Protein AF-A0A7J3RCL9-F1 (afdb_monomer)

Nearest PDB structures (foldseek):
  4qhi-assembly2_C  TM=7.439E-01  e=2.379E-04  Methanocaldococcus jannaschii DSM 2661
  4jiu-assembly1_A  TM=8.626E-01  e=1.220E-03  Pyrococcus abyssi GE5
  4qhg-assembly1_A-2  TM=8.429E-01  e=1.220E-03  Methanocaldococcus jannaschii DSM 2661
  4jix-assembly1_B  TM=8.532E-01  e=4.819E-03  Methanocaldococcus jannaschii DSM 2661
  4jix-assembly1_A  TM=6.989E-01  e=4.228E-03  Methanocaldococcus jannaschii DSM 2661

Structure (mmCIF, N/CA/C/O backbone):
data_AF-A0A7J3RCL9-F1
#
_entry.id   AF-A0A7J3RCL9-F1
#
loop_
_atom_site.group_PDB
_atom_site.id
_atom_site.type_symbol
_atom_site.label_atom_id
_atom_site.label_alt_id
_atom_site.label_comp_id
_atom_site.label_asym_id
_atom_site.label_entity_id
_atom_site.label_seq_id
_atom_site.pdbx_PDB_ins_code
_atom_site.Cartn_x
_atom_site.Cartn_y
_atom_site.Cartn_z
_atom_site.occupancy
_atom_site.B_iso_or_equiv
_atom_site.auth_seq_id
_atom_site.auth_comp_id
_atom_site.auth_asym_id
_atom_site.auth_atom_id
_atom_site.pdbx_PDB_model_num
ATOM 1 N N . MET A 1 1 ? 19.620 -22.508 -19.917 1.00 34.53 1 MET A N 1
ATOM 2 C CA . MET A 1 1 ? 19.505 -21.155 -20.507 1.00 34.53 1 MET A CA 1
ATOM 3 C C . MET A 1 1 ? 18.054 -20.711 -20.373 1.00 34.53 1 MET A C 1
ATOM 5 O O . MET A 1 1 ? 17.226 -21.157 -21.151 1.00 34.53 1 MET A O 1
ATOM 9 N N . ASN A 1 2 ? 17.706 -19.940 -19.335 1.00 39.38 2 ASN A N 1
ATOM 10 C CA . ASN A 1 2 ? 16.322 -19.486 -19.164 1.00 39.38 2 ASN A CA 1
ATOM 11 C C . ASN A 1 2 ? 16.059 -18.308 -20.097 1.00 39.38 2 ASN A C 1
ATOM 13 O O . ASN A 1 2 ? 16.692 -17.262 -19.965 1.00 39.38 2 ASN A O 1
ATOM 17 N N . ASN A 1 3 ? 15.126 -18.506 -21.024 1.00 44.19 3 ASN A N 1
ATOM 18 C CA . ASN A 1 3 ? 14.660 -17.510 -21.977 1.00 44.19 3 ASN A CA 1
ATOM 19 C C . ASN A 1 3 ? 13.955 -16.378 -21.208 1.00 44.19 3 ASN A C 1
ATOM 21 O O . ASN A 1 3 ? 12.767 -16.447 -20.905 1.00 44.19 3 ASN A O 1
ATOM 25 N N . GLN A 1 4 ? 14.714 -15.360 -20.805 1.00 60.66 4 GLN A N 1
ATOM 26 C CA . GLN A 1 4 ? 14.171 -14.151 -20.200 1.00 60.66 4 GLN A CA 1
ATOM 27 C C . GLN A 1 4 ? 13.468 -13.351 -21.298 1.00 60.66 4 GLN A C 1
ATOM 29 O O . GLN A 1 4 ? 14.107 -12.906 -22.250 1.00 60.66 4 GLN A O 1
ATOM 34 N N . SER A 1 5 ? 12.160 -13.140 -21.172 1.00 68.12 5 SER A N 1
ATOM 35 C CA . SER A 1 5 ? 11.389 -12.303 -22.095 1.00 68.12 5 SER A CA 1
ATOM 36 C C . SER A 1 5 ? 11.673 -10.821 -21.822 1.00 68.12 5 SER A C 1
ATOM 38 O O . SER A 1 5 ? 10.887 -10.114 -21.187 1.00 68.12 5 SER A O 1
ATOM 40 N N . ILE A 1 6 ? 12.845 -10.357 -22.261 1.00 82.38 6 ILE A N 1
ATOM 41 C CA . ILE A 1 6 ? 13.214 -8.942 -22.259 1.00 82.38 6 ILE A CA 1
ATOM 42 C C . ILE A 1 6 ? 12.483 -8.266 -23.418 1.00 82.38 6 ILE A C 1
ATOM 44 O O . ILE A 1 6 ? 12.702 -8.608 -24.577 1.00 82.38 6 ILE A O 1
ATOM 48 N N . THR A 1 7 ? 11.637 -7.287 -23.109 1.00 89.06 7 THR A N 1
ATOM 49 C CA . THR A 1 7 ? 10.849 -6.557 -24.112 1.00 89.06 7 THR A CA 1
ATOM 50 C C . THR A 1 7 ? 11.312 -5.107 -24.207 1.00 89.06 7 THR A C 1
ATOM 52 O O . THR A 1 7 ? 11.514 -4.449 -23.186 1.00 89.06 7 THR A O 1
ATOM 55 N N . LEU A 1 8 ? 11.453 -4.592 -25.426 1.00 89.75 8 LEU A N 1
ATOM 56 C CA . LEU A 1 8 ? 11.682 -3.171 -25.688 1.00 89.75 8 LEU A CA 1
ATOM 57 C C . LEU A 1 8 ? 10.337 -2.495 -25.981 1.00 89.75 8 LEU A C 1
ATOM 59 O O . LEU A 1 8 ? 9.567 -2.986 -26.803 1.00 89.75 8 LEU A O 1
ATOM 63 N N . VAL A 1 9 ? 10.033 -1.398 -25.288 1.00 92.50 9 VAL A N 1
ATOM 64 C CA . VAL A 1 9 ? 8.747 -0.698 -25.396 1.00 92.50 9 VAL A CA 1
ATOM 65 C C . VAL A 1 9 ? 8.984 0.796 -25.584 1.00 92.50 9 VAL A C 1
ATOM 67 O O . VAL A 1 9 ? 9.546 1.459 -24.716 1.00 92.50 9 VAL A O 1
ATOM 70 N N . TYR A 1 10 ? 8.482 1.348 -26.683 1.00 92.12 10 TYR A N 1
ATOM 71 C CA . TYR A 1 10 ? 8.549 2.781 -26.964 1.00 92.12 10 TYR A CA 1
ATOM 72 C C . TYR A 1 10 ? 7.351 3.494 -26.333 1.00 92.12 10 TYR A C 1
ATOM 74 O O . TYR A 1 10 ? 6.196 3.123 -26.561 1.00 92.12 10 TYR A O 1
ATOM 82 N N . ARG A 1 11 ? 7.601 4.516 -25.510 1.00 92.62 11 ARG A N 1
ATOM 83 C CA . ARG A 1 11 ? 6.555 5.319 -24.852 1.00 92.62 11 ARG A CA 1
ATOM 84 C C . ARG A 1 11 ? 6.941 6.795 -24.842 1.00 92.62 11 ARG A C 1
ATOM 86 O O . ARG A 1 11 ? 8.088 7.154 -25.074 1.00 92.62 11 ARG A O 1
ATOM 93 N N . ASN A 1 12 ? 5.974 7.663 -24.540 1.00 92.31 12 ASN A N 1
ATOM 94 C CA . ASN A 1 12 ? 6.257 9.073 -24.270 1.00 92.31 12 ASN A CA 1
ATOM 95 C C . ASN A 1 12 ? 6.927 9.215 -22.888 1.00 92.31 12 ASN A C 1
ATOM 97 O O . ASN A 1 12 ? 6.264 9.471 -21.881 1.00 92.31 12 ASN A O 1
ATOM 101 N N . VAL A 1 13 ? 8.232 8.946 -22.830 1.00 90.38 13 VAL A N 1
ATOM 102 C CA . VAL A 1 13 ? 9.077 9.078 -21.639 1.00 90.38 13 VAL A CA 1
ATOM 103 C C . VAL A 1 13 ? 10.297 9.928 -21.971 1.00 90.38 13 VAL A C 1
ATOM 105 O O . VAL A 1 13 ? 10.819 9.855 -23.074 1.00 90.38 13 VAL A O 1
ATOM 108 N N . ARG A 1 14 ? 10.763 10.720 -20.999 1.00 88.88 14 ARG A N 1
ATOM 109 C CA . ARG A 1 14 ? 11.943 11.586 -21.165 1.00 88.88 14 ARG A CA 1
ATOM 110 C C . ARG A 1 14 ? 13.272 10.826 -21.097 1.00 88.88 14 ARG A C 1
ATOM 112 O O . ARG A 1 14 ? 14.257 11.271 -21.663 1.00 88.88 14 ARG A O 1
ATOM 119 N N . PHE A 1 15 ? 13.305 9.709 -20.374 1.00 90.25 15 PHE A N 1
ATOM 120 C CA . PHE A 1 15 ? 14.516 8.928 -20.117 1.00 90.25 15 PHE A CA 1
ATOM 121 C C . PHE A 1 15 ? 14.204 7.438 -20.207 1.00 90.25 15 PHE A C 1
ATOM 123 O O . PHE A 1 15 ? 13.067 7.036 -19.928 1.00 90.25 15 PHE A O 1
ATOM 130 N N . LEU A 1 16 ? 15.220 6.633 -20.527 1.00 90.88 16 LEU A N 1
ATOM 131 C CA . LEU A 1 16 ? 15.142 5.177 -20.459 1.00 90.88 16 LEU A CA 1
ATOM 132 C C . LEU A 1 16 ? 14.781 4.731 -19.037 1.00 90.88 16 LEU A C 1
ATOM 134 O O . LEU A 1 16 ? 15.352 5.199 -18.051 1.00 90.88 16 LEU A O 1
ATOM 138 N N . ARG A 1 17 ? 13.833 3.800 -18.933 1.00 92.56 17 ARG A N 1
ATOM 139 C CA . ARG A 1 17 ? 13.438 3.158 -17.676 1.00 92.56 17 ARG A CA 1
ATOM 140 C C . ARG A 1 17 ? 13.532 1.652 -17.826 1.00 92.56 17 ARG A C 1
ATOM 142 O O . ARG A 1 17 ? 13.131 1.105 -18.849 1.00 92.56 17 ARG A O 1
ATOM 149 N N . ILE A 1 18 ? 14.014 0.991 -16.783 1.00 92.25 18 ILE A N 1
ATOM 150 C CA . ILE A 1 18 ? 14.022 -0.468 -16.705 1.00 92.25 18 ILE A CA 1
ATOM 151 C C . ILE A 1 18 ? 12.954 -0.867 -15.694 1.00 92.25 18 ILE A C 1
ATOM 153 O O . ILE A 1 18 ? 13.058 -0.559 -14.506 1.00 92.25 18 ILE A O 1
ATOM 157 N N . GLU A 1 19 ? 11.897 -1.508 -16.178 1.00 92.00 19 GLU A N 1
ATOM 158 C CA . GLU A 1 19 ? 10.789 -1.997 -15.364 1.00 92.00 19 GLU A CA 1
ATOM 159 C C . GLU A 1 19 ? 10.925 -3.515 -15.213 1.00 92.00 19 GLU A C 1
ATOM 161 O O . GLU A 1 19 ? 11.012 -4.232 -16.208 1.00 92.00 19 GLU A O 1
ATOM 166 N N . VAL A 1 20 ? 10.951 -4.004 -13.971 1.00 90.19 20 VAL A N 1
ATOM 167 C CA . VAL A 1 20 ? 10.995 -5.439 -13.661 1.00 90.19 20 VAL A CA 1
ATOM 168 C C . VAL A 1 20 ? 9.744 -5.791 -12.865 1.00 90.19 20 VAL A C 1
ATOM 170 O O . VAL A 1 20 ? 9.565 -5.299 -11.749 1.00 90.19 20 VAL A O 1
ATOM 173 N N . GLU A 1 21 ? 8.871 -6.610 -13.445 1.00 83.88 21 GLU A N 1
ATOM 174 C CA . GLU A 1 21 ? 7.551 -6.937 -12.897 1.00 83.88 21 GLU A CA 1
ATOM 175 C C . GLU A 1 21 ? 7.173 -8.375 -13.271 1.00 83.88 21 GLU A C 1
ATOM 177 O O . GLU A 1 21 ? 7.220 -8.732 -14.444 1.00 83.88 21 GLU A O 1
ATOM 182 N N . ASN A 1 22 ? 6.796 -9.203 -12.290 1.00 78.38 22 ASN A N 1
ATOM 183 C CA . ASN A 1 22 ? 6.338 -10.590 -12.494 1.00 78.38 22 ASN A CA 1
ATOM 184 C C . ASN A 1 22 ? 7.274 -11.439 -13.380 1.00 78.38 22 ASN A C 1
ATOM 186 O O . ASN A 1 22 ? 6.828 -12.171 -14.257 1.00 78.38 22 ASN A O 1
ATOM 190 N N . GLY A 1 23 ? 8.590 -11.287 -13.205 1.00 80.44 23 GLY A N 1
ATOM 191 C CA . GLY A 1 23 ? 9.588 -11.992 -14.016 1.00 80.44 23 GLY A CA 1
ATOM 192 C C . GLY A 1 23 ? 9.831 -11.406 -15.415 1.00 80.44 23 GLY A C 1
ATOM 193 O O . GLY A 1 23 ? 10.764 -11.833 -16.092 1.00 80.44 23 GLY A O 1
ATOM 194 N N . LEU A 1 24 ? 9.051 -10.408 -15.838 1.00 87.38 24 LEU A N 1
ATOM 195 C CA . LEU A 1 24 ? 9.219 -9.692 -17.099 1.00 87.38 24 LEU A CA 1
ATOM 196 C C . LEU A 1 24 ? 10.135 -8.478 -16.912 1.00 87.38 24 LEU A C 1
ATOM 198 O O . LEU A 1 24 ? 9.994 -7.717 -15.953 1.00 87.38 24 LEU A O 1
ATOM 202 N N . VAL A 1 25 ? 11.030 -8.259 -17.874 1.00 91.38 25 VAL A N 1
ATOM 203 C CA . VAL A 1 25 ? 11.904 -7.082 -17.925 1.00 91.38 25 VAL A CA 1
ATOM 204 C C . VAL A 1 25 ? 11.517 -6.241 -19.135 1.00 91.38 25 VAL A C 1
ATOM 206 O O . VAL A 1 25 ? 11.602 -6.708 -20.272 1.00 91.38 25 VAL A O 1
ATOM 209 N N . ARG A 1 26 ? 11.097 -4.995 -18.908 1.00 93.56 26 ARG A N 1
ATOM 210 C CA . ARG A 1 26 ? 10.787 -4.032 -19.969 1.00 93.56 26 ARG A CA 1
ATOM 211 C C . ARG A 1 26 ? 11.802 -2.899 -19.966 1.00 93.56 26 ARG A C 1
ATOM 213 O O . ARG A 1 26 ? 11.976 -2.216 -18.959 1.00 93.56 26 ARG A O 1
ATOM 220 N N . PHE A 1 27 ? 12.411 -2.661 -21.118 1.00 93.50 27 PHE A N 1
ATOM 221 C CA . PHE A 1 27 ? 13.140 -1.431 -21.391 1.00 93.50 27 PHE A CA 1
ATOM 222 C C . PHE A 1 27 ? 12.160 -0.447 -22.013 1.00 93.50 27 PHE A C 1
ATOM 224 O O . PHE A 1 27 ? 11.733 -0.622 -23.152 1.00 93.50 27 PHE A O 1
ATOM 231 N N . VAL A 1 28 ? 11.751 0.551 -21.238 1.00 93.69 28 VAL A N 1
ATOM 232 C CA . VAL A 1 28 ? 10.857 1.607 -21.703 1.00 93.69 28 VAL A CA 1
ATOM 233 C C . VAL A 1 28 ? 11.710 2.773 -22.172 1.00 93.69 28 VAL A C 1
ATOM 235 O O . VAL A 1 28 ? 12.396 3.397 -21.362 1.00 93.69 28 VAL A O 1
ATOM 238 N N . VAL A 1 29 ? 11.666 3.061 -23.467 1.00 94.00 29 VAL A N 1
ATOM 239 C CA . VAL A 1 29 ? 12.523 4.061 -24.111 1.00 94.00 29 VAL A CA 1
ATOM 240 C C . VAL A 1 29 ? 11.703 5.196 -24.743 1.00 94.00 29 VAL A C 1
ATOM 242 O O . VAL A 1 29 ? 10.527 4.981 -25.073 1.00 94.00 29 VAL A O 1
ATOM 245 N N . PRO A 1 30 ? 12.285 6.405 -24.884 1.00 94.50 30 PRO A N 1
ATOM 246 C CA . PRO A 1 30 ? 11.697 7.491 -25.670 1.00 94.50 30 PRO A CA 1
ATOM 247 C C . PRO A 1 30 ? 11.391 7.063 -27.113 1.00 94.50 30 PRO A C 1
ATOM 249 O O . PRO A 1 30 ? 11.978 6.112 -27.625 1.00 94.50 30 PRO A O 1
ATOM 252 N N . LYS A 1 31 ? 10.470 7.758 -27.791 1.00 92.12 31 LYS A N 1
ATOM 253 C CA . LYS A 1 31 ? 10.087 7.420 -29.177 1.00 92.12 31 LYS A CA 1
ATOM 254 C C . LYS A 1 31 ? 11.227 7.611 -30.185 1.00 92.12 31 LYS A C 1
ATOM 256 O O . LYS A 1 31 ? 11.269 6.910 -31.184 1.00 92.12 31 LYS A O 1
ATOM 261 N N . ASP A 1 32 ? 12.121 8.545 -29.902 1.00 92.00 32 ASP A N 1
ATOM 262 C CA . ASP A 1 32 ? 13.307 8.936 -30.667 1.00 92.00 32 ASP A CA 1
ATOM 263 C C . ASP A 1 32 ? 14.586 8.215 -30.202 1.00 92.00 32 ASP A C 1
ATOM 265 O O . ASP A 1 32 ? 15.698 8.605 -30.551 1.00 92.00 32 ASP A O 1
ATOM 269 N N . PHE A 1 33 ? 14.446 7.160 -29.397 1.00 90.50 33 PHE A N 1
ATOM 270 C CA . PHE A 1 33 ? 15.577 6.410 -28.870 1.00 90.50 33 PHE A CA 1
ATOM 271 C C . PHE A 1 33 ? 16.389 5.734 -29.985 1.00 90.50 33 PHE A C 1
ATO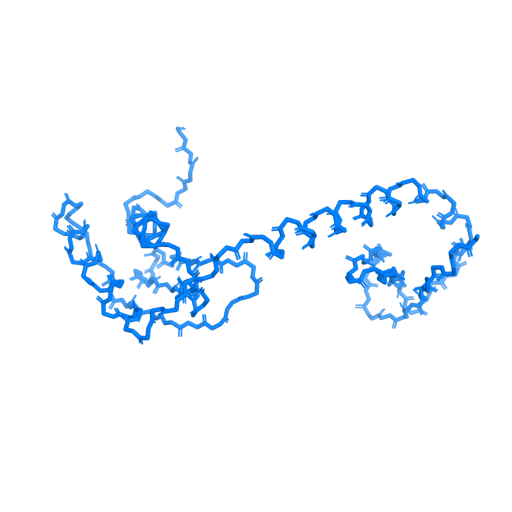M 273 O O . PHE A 1 33 ? 15.870 4.876 -30.698 1.00 90.50 33 PHE A O 1
ATOM 280 N N . ASN A 1 34 ? 17.675 6.088 -30.078 1.00 87.88 34 ASN A N 1
ATOM 281 C CA . ASN A 1 34 ? 18.603 5.617 -31.114 1.00 87.88 34 ASN A CA 1
ATOM 282 C C . ASN A 1 34 ? 19.908 5.018 -30.539 1.00 87.88 34 ASN A C 1
ATOM 284 O O . ASN A 1 34 ? 20.934 4.971 -31.213 1.00 87.88 34 ASN A O 1
ATOM 288 N N . GLU A 1 35 ? 19.913 4.602 -29.270 1.00 86.56 35 GLU A N 1
ATOM 289 C CA . GLU A 1 35 ? 21.081 3.950 -28.663 1.00 86.56 35 GLU A CA 1
ATOM 290 C C . GLU A 1 35 ? 21.021 2.419 -28.811 1.00 86.56 35 GLU A C 1
ATOM 292 O O . GLU A 1 35 ? 19.947 1.823 -28.919 1.00 86.56 35 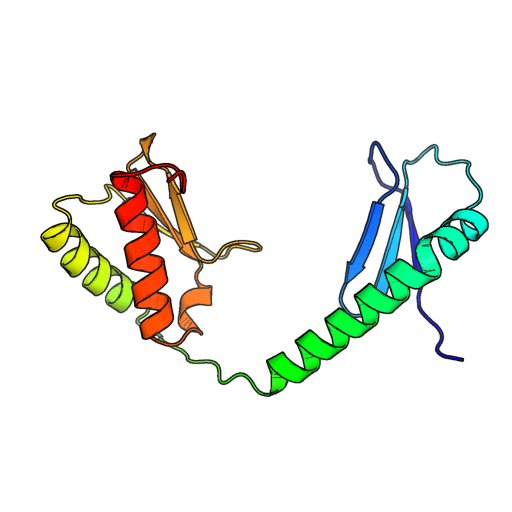GLU A O 1
ATOM 297 N N . ASP A 1 36 ? 22.182 1.758 -28.753 1.00 87.06 36 ASP A N 1
ATOM 298 C CA . ASP A 1 36 ? 22.259 0.294 -28.793 1.00 87.06 36 ASP A CA 1
ATOM 299 C C . ASP A 1 36 ? 21.743 -0.336 -27.489 1.00 87.06 36 ASP A C 1
ATOM 301 O O . ASP A 1 36 ? 22.385 -0.302 -26.432 1.00 87.06 36 ASP A O 1
ATOM 305 N N . ILE A 1 37 ? 20.581 -0.983 -27.587 1.00 84.88 37 ILE A N 1
ATOM 306 C CA . ILE A 1 37 ? 19.934 -1.648 -26.460 1.00 84.88 37 ILE A CA 1
ATOM 307 C C . ILE A 1 37 ? 20.758 -2.814 -25.902 1.00 84.88 37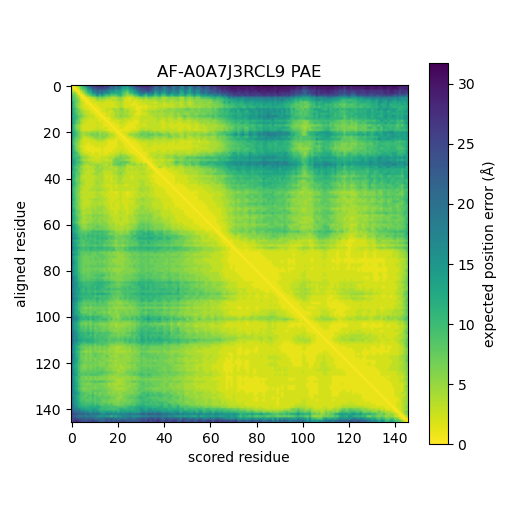 ILE A C 1
ATOM 309 O O . ILE A 1 37 ? 20.650 -3.110 -24.712 1.00 84.88 37 ILE A O 1
ATOM 313 N N . ASN A 1 38 ? 21.585 -3.481 -26.712 1.00 87.25 38 ASN A N 1
ATOM 314 C CA . ASN A 1 38 ? 22.366 -4.632 -26.259 1.00 87.25 38 ASN A CA 1
ATOM 315 C C . ASN A 1 38 ? 23.462 -4.203 -25.282 1.00 87.25 38 ASN A C 1
ATOM 317 O O . ASN A 1 38 ? 23.619 -4.819 -24.227 1.00 87.25 38 ASN A O 1
ATOM 321 N N . LYS A 1 39 ? 24.129 -3.078 -25.560 1.00 88.25 39 LYS A N 1
ATOM 322 C CA . LYS A 1 39 ? 25.090 -2.463 -24.636 1.00 88.25 39 LYS A CA 1
ATOM 323 C C . LYS A 1 39 ? 24.445 -2.105 -23.294 1.00 88.25 39 LYS A C 1
ATOM 325 O O . LYS A 1 39 ? 25.028 -2.330 -22.234 1.00 88.25 39 LYS A O 1
ATOM 330 N N . ILE A 1 40 ? 23.223 -1.576 -23.327 1.00 88.81 40 ILE A N 1
ATOM 331 C CA . ILE A 1 40 ? 22.476 -1.210 -22.116 1.00 88.81 40 ILE A CA 1
ATOM 332 C C . ILE A 1 40 ? 22.041 -2.462 -21.346 1.00 88.81 40 ILE A C 1
ATOM 334 O O . ILE A 1 40 ? 22.162 -2.495 -20.121 1.00 88.81 40 ILE A O 1
ATOM 338 N N . LYS A 1 41 ? 21.583 -3.513 -22.037 1.00 88.44 41 LYS A N 1
ATOM 339 C CA . LYS A 1 41 ? 21.254 -4.800 -21.406 1.00 88.44 41 LYS A CA 1
ATOM 340 C C . LYS A 1 41 ? 22.450 -5.363 -20.648 1.00 88.44 41 LYS A C 1
ATOM 342 O O . LYS A 1 41 ? 22.281 -5.722 -19.488 1.00 88.44 41 LYS A O 1
ATOM 347 N N . GLU A 1 42 ? 23.637 -5.386 -21.256 1.00 89.50 42 GLU A N 1
ATOM 348 C CA . GLU A 1 42 ? 24.834 -5.908 -20.588 1.00 89.50 42 GLU A CA 1
ATOM 349 C C . GLU A 1 42 ? 25.220 -5.041 -19.380 1.00 89.50 42 GLU A C 1
ATOM 351 O O . GLU A 1 42 ? 25.457 -5.571 -18.297 1.00 89.50 42 GLU A O 1
ATOM 356 N N . LYS A 1 43 ? 25.148 -3.706 -19.509 1.00 91.31 43 LYS A N 1
ATOM 357 C CA . LYS A 1 43 ? 25.401 -2.768 -18.400 1.00 91.31 43 LYS A CA 1
ATOM 358 C C . LYS A 1 43 ? 24.516 -3.030 -17.174 1.00 91.31 43 LYS A C 1
ATOM 360 O O . LYS A 1 43 ? 24.980 -2.884 -16.047 1.00 91.31 43 LYS A O 1
ATOM 365 N N . TYR A 1 44 ? 23.244 -3.378 -17.375 1.00 91.50 44 TYR A N 1
ATOM 366 C CA . TYR A 1 44 ? 22.275 -3.573 -16.287 1.00 91.50 44 TYR A CA 1
ATOM 367 C C . TYR A 1 44 ? 21.986 -5.041 -15.961 1.00 91.50 44 TYR A C 1
ATOM 369 O O . TYR A 1 44 ? 21.138 -5.316 -15.113 1.00 91.50 44 TYR A O 1
ATOM 377 N N . LYS A 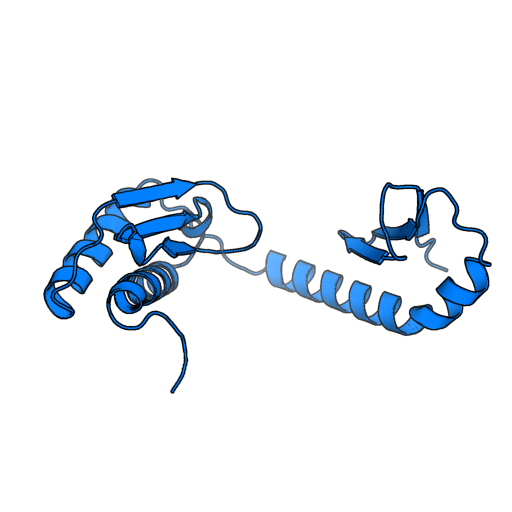1 45 ? 22.686 -5.987 -16.588 1.00 90.69 45 LYS A N 1
ATOM 378 C CA . LYS A 1 45 ? 22.444 -7.428 -16.461 1.00 90.69 45 LYS A CA 1
ATOM 379 C C . LYS A 1 45 ? 22.461 -7.914 -15.017 1.00 90.69 45 LYS A C 1
ATOM 381 O O . LYS A 1 45 ? 21.516 -8.577 -14.595 1.00 90.69 45 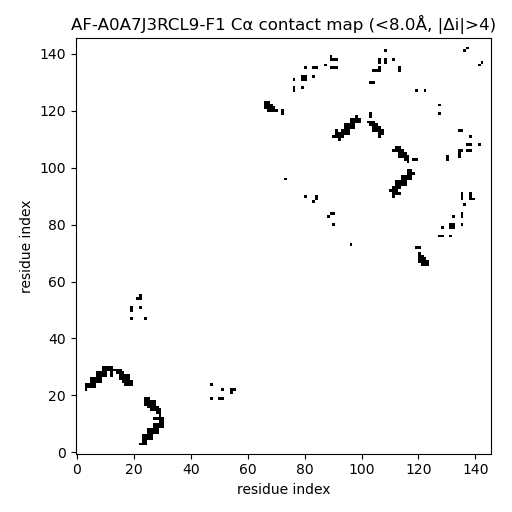LYS A O 1
ATOM 386 N N . GLU A 1 46 ? 23.477 -7.525 -14.246 1.00 92.94 46 GLU A N 1
ATOM 387 C CA . GLU A 1 46 ? 23.582 -7.951 -12.847 1.00 92.94 46 GLU A CA 1
ATOM 388 C C . GLU A 1 46 ? 22.485 -7.318 -11.984 1.00 92.94 46 GLU A C 1
ATOM 390 O O . GLU A 1 46 ? 21.844 -7.993 -11.185 1.00 92.94 46 GLU A O 1
ATOM 395 N N . TRP A 1 47 ? 22.169 -6.038 -12.211 1.00 94.19 47 TRP A N 1
ATOM 396 C CA . TRP A 1 47 ? 21.066 -5.373 -11.514 1.00 94.19 47 TRP A CA 1
ATOM 397 C C . TRP A 1 47 ? 19.709 -6.034 -11.811 1.00 94.19 47 TRP A C 1
ATOM 399 O O . TRP A 1 47 ? 18.911 -6.245 -10.895 1.00 94.19 47 TRP A O 1
ATOM 409 N N . ILE A 1 48 ? 19.454 -6.397 -13.074 1.00 91.25 48 ILE A N 1
ATOM 410 C CA . ILE A 1 48 ? 18.235 -7.099 -13.504 1.00 91.25 48 ILE A CA 1
ATOM 411 C C . ILE A 1 48 ? 18.146 -8.463 -12.822 1.00 91.25 48 ILE A C 1
ATOM 413 O O . ILE A 1 48 ? 17.097 -8.801 -12.273 1.00 91.25 48 ILE A O 1
ATOM 417 N N . LYS A 1 49 ? 19.242 -9.226 -12.828 1.00 91.12 49 LYS A N 1
ATOM 418 C CA . LYS A 1 49 ? 19.318 -10.543 -12.195 1.00 91.12 49 LYS A CA 1
ATOM 419 C C . LYS A 1 49 ? 18.985 -10.461 -10.704 1.00 91.12 49 LYS A C 1
ATOM 421 O O . LYS A 1 49 ? 18.024 -11.097 -10.274 1.00 91.12 49 LYS A O 1
ATOM 426 N N . THR A 1 50 ? 19.665 -9.590 -9.959 1.00 91.88 50 THR A N 1
ATOM 427 C CA . THR A 1 50 ? 19.401 -9.361 -8.529 1.00 91.88 50 THR A CA 1
ATOM 428 C C . THR A 1 50 ? 17.950 -8.951 -8.280 1.00 91.88 50 THR A C 1
ATOM 430 O O . THR A 1 50 ? 17.310 -9.392 -7.323 1.00 91.88 50 THR A O 1
ATOM 433 N N . LYS A 1 51 ? 17.383 -8.105 -9.151 1.00 91.12 51 LYS A N 1
ATOM 434 C CA . LYS A 1 51 ? 15.994 -7.664 -9.008 1.00 91.12 51 LYS A CA 1
ATOM 435 C C . LYS A 1 51 ? 15.001 -8.808 -9.213 1.00 91.12 51 LYS A C 1
ATOM 437 O O . LYS A 1 51 ? 14.022 -8.882 -8.474 1.00 91.12 51 LYS A O 1
ATOM 442 N N . LEU A 1 52 ? 15.247 -9.682 -10.187 1.00 90.56 52 LEU A N 1
ATOM 443 C CA . LEU A 1 52 ? 14.424 -10.861 -10.459 1.00 90.56 52 LEU A CA 1
ATOM 444 C C . LEU A 1 52 ? 14.502 -11.884 -9.322 1.00 90.56 52 LEU A C 1
ATOM 446 O O . LEU A 1 52 ? 13.468 -12.398 -8.907 1.00 90.56 52 LEU A O 1
ATOM 450 N N . GLU A 1 53 ? 15.699 -12.148 -8.799 1.00 91.06 53 GLU A N 1
ATOM 451 C CA . GLU A 1 53 ? 15.902 -13.037 -7.648 1.00 91.06 53 GLU A CA 1
ATOM 452 C C . GLU A 1 53 ? 15.129 -12.537 -6.428 1.00 91.06 53 GLU A C 1
ATOM 454 O O . GLU A 1 53 ? 14.344 -13.283 -5.848 1.00 91.06 53 GLU A O 1
ATOM 459 N N . LYS A 1 54 ? 15.234 -11.239 -6.125 1.00 91.12 54 LYS A N 1
ATOM 460 C CA . LYS A 1 54 ? 14.477 -10.619 -5.035 1.00 91.12 54 LYS A CA 1
ATOM 461 C C . LYS A 1 54 ? 12.961 -10.709 -5.229 1.00 91.12 54 LYS A C 1
ATOM 463 O O . LYS A 1 54 ? 12.231 -10.888 -4.262 1.00 91.12 54 LYS A O 1
ATOM 468 N N . LEU A 1 55 ? 12.460 -10.562 -6.458 1.00 90.00 55 LEU A N 1
ATOM 469 C CA . LEU A 1 55 ? 11.025 -10.712 -6.728 1.00 90.00 55 LEU A CA 1
ATOM 470 C C . LEU A 1 55 ? 10.553 -12.152 -6.512 1.00 90.00 55 LEU A C 1
ATOM 472 O O . LEU A 1 55 ? 9.489 -12.340 -5.931 1.00 90.00 55 LEU A O 1
ATOM 476 N N . LYS A 1 56 ? 11.351 -13.145 -6.919 1.00 89.44 56 LYS A N 1
ATOM 477 C CA . LYS A 1 56 ? 11.057 -14.559 -6.647 1.00 89.44 56 LYS A CA 1
ATOM 478 C C . LYS A 1 56 ? 11.065 -14.860 -5.154 1.00 89.44 56 LYS A C 1
ATOM 480 O O . LYS A 1 56 ? 10.162 -15.524 -4.670 1.00 89.44 56 LYS A O 1
ATOM 485 N N . GLU A 1 57 ? 12.046 -14.345 -4.419 1.00 91.31 57 GLU A N 1
ATOM 486 C CA . GLU A 1 57 ? 12.100 -14.486 -2.962 1.00 91.31 57 GLU A CA 1
ATOM 487 C C . GLU A 1 57 ? 10.835 -13.913 -2.30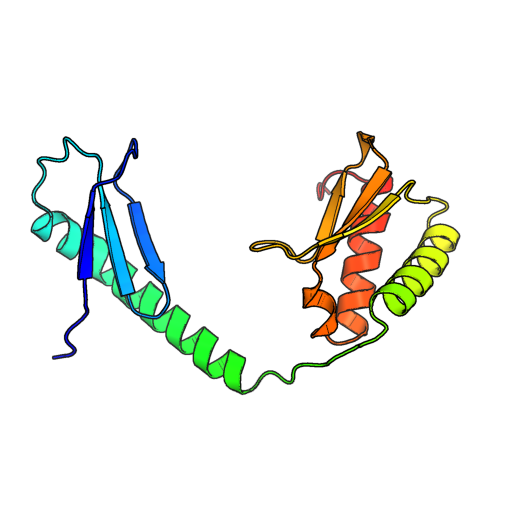5 1.00 91.31 57 GLU A C 1
ATOM 489 O O . GLU A 1 57 ? 10.186 -14.589 -1.510 1.00 91.31 57 GLU A O 1
ATOM 494 N N . ILE A 1 58 ? 10.437 -12.694 -2.689 1.00 89.94 58 ILE A N 1
ATOM 495 C CA . ILE A 1 58 ? 9.203 -12.063 -2.203 1.00 89.94 58 ILE A CA 1
ATOM 496 C C . ILE A 1 58 ? 7.980 -12.921 -2.542 1.00 89.94 58 ILE A C 1
ATOM 498 O O . ILE A 1 58 ? 7.103 -13.082 -1.696 1.00 89.94 58 ILE A O 1
ATOM 502 N N . GLU A 1 59 ? 7.911 -13.475 -3.752 1.00 89.56 59 GLU A N 1
ATOM 503 C CA . GLU A 1 59 ? 6.824 -14.359 -4.170 1.00 89.56 59 GLU A CA 1
ATOM 504 C C . GLU A 1 59 ? 6.763 -15.626 -3.300 1.00 89.56 59 GLU A C 1
ATOM 506 O O . GLU A 1 59 ? 5.701 -15.954 -2.769 1.00 89.56 59 GLU A O 1
ATOM 511 N N . GLU A 1 60 ? 7.894 -16.293 -3.068 1.00 91.31 60 GLU A N 1
ATOM 512 C CA . GLU A 1 60 ? 7.974 -17.488 -2.220 1.00 91.31 60 GLU A CA 1
ATOM 513 C C . GLU A 1 60 ? 7.599 -17.205 -0.763 1.00 91.31 60 GLU A C 1
ATOM 515 O O . GLU A 1 60 ? 6.871 -17.980 -0.137 1.00 91.31 60 GLU A O 1
ATOM 520 N N . VAL A 1 61 ? 8.038 -16.068 -0.220 1.00 91.56 61 VAL A N 1
ATOM 521 C CA . VAL A 1 61 ? 7.623 -15.621 1.114 1.00 91.56 61 VAL A CA 1
ATOM 522 C C . VAL A 1 61 ? 6.121 -15.333 1.131 1.00 91.56 61 VAL A C 1
ATOM 524 O O . VAL A 1 61 ? 5.431 -15.754 2.059 1.00 91.56 61 VAL A O 1
ATOM 527 N N . SER A 1 62 ? 5.587 -14.680 0.094 1.00 89.62 62 SER A N 1
ATOM 528 C CA . SER A 1 62 ? 4.167 -14.319 0.020 1.00 89.62 62 SER A CA 1
ATOM 529 C C . SER A 1 62 ? 3.234 -15.530 0.050 1.00 89.62 62 SER A C 1
ATOM 531 O O . SER A 1 62 ? 2.193 -15.464 0.699 1.00 89.62 62 SER A O 1
ATOM 533 N N . LYS A 1 63 ? 3.640 -16.663 -0.540 1.00 90.50 63 LYS A N 1
ATOM 534 C CA . LYS A 1 63 ? 2.877 -17.926 -0.519 1.00 90.50 63 LYS A CA 1
ATOM 535 C C . LYS A 1 63 ? 2.671 -18.478 0.895 1.00 90.50 63 LYS A C 1
ATOM 537 O O . LYS A 1 63 ? 1.706 -19.196 1.135 1.00 90.50 63 LYS A O 1
ATOM 542 N N . LYS A 1 64 ? 3.567 -18.148 1.830 1.00 92.12 64 LYS A N 1
ATOM 543 C CA . LYS A 1 64 ? 3.517 -18.596 3.232 1.00 92.12 64 LYS A CA 1
ATOM 544 C C . LYS A 1 64 ? 2.804 -17.600 4.147 1.00 92.12 64 LYS A C 1
ATOM 546 O O . LYS A 1 64 ? 2.531 -17.920 5.304 1.00 92.12 64 LYS A O 1
ATOM 551 N N . ILE A 1 65 ? 2.518 -16.389 3.666 1.00 91.19 65 ILE A N 1
ATOM 552 C CA . ILE A 1 65 ? 1.859 -15.361 4.468 1.00 91.19 65 ILE A CA 1
ATOM 553 C C . ILE A 1 65 ? 0.374 -15.693 4.584 1.00 91.19 65 ILE A C 1
ATOM 555 O O . ILE A 1 65 ? -0.365 -15.733 3.602 1.00 91.19 65 ILE A O 1
ATOM 559 N N . LYS A 1 66 ? -0.085 -15.866 5.824 1.00 91.75 66 LYS A N 1
ATOM 560 C CA . LYS A 1 66 ? -1.509 -15.971 6.122 1.00 91.75 66 LYS A CA 1
ATOM 561 C C . LYS A 1 66 ? -2.187 -14.624 5.879 1.00 91.75 66 LYS A C 1
ATOM 563 O O . LYS A 1 66 ? -1.894 -13.644 6.566 1.00 91.75 66 LYS A O 1
ATOM 568 N N . LEU A 1 67 ? -3.137 -14.605 4.951 1.00 92.94 67 LEU A N 1
ATOM 569 C CA . LEU A 1 67 ? -4.042 -13.477 4.771 1.00 92.94 67 LEU A CA 1
ATOM 570 C C . LEU A 1 67 ? -5.220 -13.592 5.741 1.00 92.94 67 LEU A C 1
ATOM 572 O O . LEU A 1 67 ? -5.753 -14.676 5.985 1.00 92.94 67 LEU A O 1
ATOM 576 N N . PHE A 1 68 ? -5.617 -12.457 6.302 1.00 95.12 68 PHE A N 1
ATOM 577 C CA . PHE A 1 68 ? -6.876 -12.320 7.030 1.00 95.12 68 PHE A CA 1
ATOM 578 C C . PHE A 1 68 ? -7.983 -11.942 6.044 1.00 95.12 68 PHE A C 1
ATOM 580 O O . PHE A 1 68 ? -7.706 -11.644 4.889 1.00 95.12 68 PHE A O 1
ATOM 587 N N . ASN A 1 69 ? -9.238 -11.933 6.473 1.00 96.00 69 ASN A N 1
ATOM 588 C CA . ASN A 1 69 ? -10.296 -11.273 5.718 1.00 96.00 69 ASN A CA 1
ATOM 589 C C . ASN A 1 69 ? -11.304 -10.703 6.709 1.00 96.00 69 ASN A C 1
ATOM 591 O O . ASN A 1 69 ? -12.100 -11.439 7.283 1.00 96.00 69 ASN A O 1
ATOM 595 N N . HIS A 1 70 ? -11.214 -9.398 6.958 1.00 95.69 70 HIS A N 1
ATOM 596 C CA . HIS A 1 70 ? -12.165 -8.694 7.816 1.00 95.69 70 HIS A CA 1
ATOM 597 C C . HIS A 1 70 ? -13.251 -8.066 6.947 1.00 95.69 70 HIS A C 1
ATOM 599 O O . HIS A 1 70 ? -13.034 -7.010 6.348 1.00 95.69 70 HIS A O 1
ATOM 605 N N . ASP A 1 71 ? -14.424 -8.688 6.889 1.00 94.62 71 ASP A N 1
ATOM 606 C CA . ASP A 1 71 ? -15.550 -8.147 6.117 1.00 94.62 71 ASP A CA 1
ATOM 607 C C . ASP A 1 71 ? -16.088 -6.838 6.728 1.00 94.62 71 ASP A C 1
ATOM 609 O O . ASP A 1 71 ? -16.596 -5.976 6.015 1.00 94.62 71 ASP A O 1
ATOM 613 N N . ASN A 1 72 ? -15.868 -6.623 8.029 1.00 95.81 72 ASN A N 1
ATOM 614 C CA . ASN A 1 72 ? -16.217 -5.401 8.756 1.00 95.81 72 ASN A CA 1
ATOM 615 C C . ASN A 1 72 ? -15.027 -4.440 8.958 1.00 95.81 72 ASN A C 1
ATOM 617 O O . ASN A 1 72 ? -14.933 -3.752 9.977 1.00 95.81 72 ASN A O 1
ATOM 621 N N . ILE A 1 73 ? -14.097 -4.373 7.998 1.00 97.00 73 ILE A N 1
ATOM 622 C CA . ILE A 1 73 ? -12.874 -3.567 8.136 1.00 97.00 73 ILE A CA 1
ATOM 623 C C . ILE A 1 73 ? -13.139 -2.090 8.465 1.00 97.00 73 ILE A C 1
ATOM 625 O O . ILE A 1 73 ? -12.408 -1.498 9.257 1.00 97.00 73 ILE A O 1
ATOM 629 N N . GLU A 1 74 ? -14.194 -1.496 7.906 1.00 96.94 74 GLU A N 1
ATOM 630 C CA . GLU A 1 74 ? -14.522 -0.094 8.172 1.00 96.94 74 GLU A CA 1
ATOM 631 C C . GLU A 1 74 ? -14.935 0.134 9.629 1.00 96.94 74 GLU A C 1
ATOM 633 O O . GLU A 1 74 ? -14.548 1.135 10.227 1.00 96.94 74 GLU A O 1
ATOM 638 N N . GLU A 1 75 ? -15.674 -0.805 10.221 1.00 97.56 75 GLU A N 1
ATOM 639 C CA . GLU A 1 75 ? -16.075 -0.759 11.629 1.00 97.56 75 GLU A CA 1
ATOM 640 C C . GLU A 1 75 ? -14.859 -0.916 12.550 1.00 97.56 75 GLU A C 1
ATOM 642 O O . GLU A 1 75 ? -14.698 -0.157 13.504 1.00 97.56 75 GLU A O 1
ATOM 647 N N . ILE A 1 76 ? -13.965 -1.862 12.234 1.00 97.62 76 ILE A N 1
ATOM 648 C CA . ILE A 1 76 ? -12.714 -2.072 12.976 1.00 97.62 76 ILE A 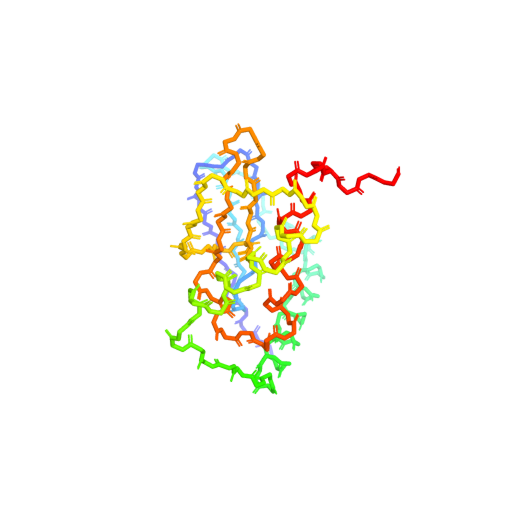CA 1
ATOM 649 C C . ILE A 1 76 ? -11.873 -0.793 12.976 1.00 97.62 76 ILE A C 1
ATOM 651 O O . ILE A 1 76 ? -11.405 -0.357 14.026 1.00 97.62 76 ILE A O 1
ATOM 655 N N . VAL A 1 77 ? -11.689 -0.179 11.804 1.00 97.94 77 VAL A N 1
ATOM 656 C CA . VAL A 1 77 ? -10.917 1.060 11.681 1.00 97.94 77 VAL A CA 1
ATOM 657 C C . VAL A 1 77 ? -11.587 2.200 12.438 1.00 97.94 77 VAL A C 1
ATOM 659 O O . VAL A 1 77 ? -10.890 2.902 13.163 1.00 97.94 77 VAL A O 1
ATOM 662 N N . LYS A 1 78 ? -12.913 2.366 12.335 1.00 97.06 78 LYS A N 1
ATOM 663 C CA . LYS A 1 78 ? -13.651 3.399 13.082 1.00 97.06 78 LYS A CA 1
ATOM 664 C C . LYS A 1 78 ? -13.465 3.251 14.593 1.00 97.06 78 LYS A C 1
ATOM 666 O O . LYS A 1 78 ? -13.110 4.231 15.233 1.00 97.06 78 LYS A O 1
ATOM 671 N N . LYS A 1 79 ? -13.565 2.031 15.138 1.00 97.81 79 LYS A N 1
ATOM 672 C CA . LYS A 1 79 ? -13.306 1.767 16.567 1.00 97.81 79 LYS A CA 1
ATOM 673 C C . LYS A 1 79 ? -11.906 2.209 16.996 1.00 97.81 79 LYS A C 1
ATOM 675 O O . LYS A 1 79 ? -11.758 2.852 18.029 1.00 97.81 79 LYS A O 1
ATOM 680 N N . PHE A 1 80 ? -10.884 1.900 16.196 1.00 98.12 80 PHE A N 1
ATOM 681 C CA . PHE A 1 80 ? -9.521 2.350 16.488 1.00 98.12 80 PHE A CA 1
ATOM 682 C C . PHE A 1 80 ? -9.358 3.864 16.349 1.00 98.12 80 PHE A C 1
ATOM 684 O O . PHE A 1 80 ? -8.642 4.467 17.139 1.00 98.12 80 PHE A O 1
ATOM 691 N N . ILE A 1 81 ? -10.014 4.492 15.372 1.00 97.44 81 ILE A N 1
ATOM 692 C CA . ILE A 1 81 ? -10.007 5.952 15.252 1.00 97.44 81 ILE A CA 1
ATOM 693 C C . ILE A 1 81 ? -10.629 6.582 16.492 1.00 97.44 81 ILE A C 1
ATOM 695 O O . ILE A 1 81 ? -10.021 7.487 17.039 1.00 97.44 81 ILE A O 1
ATOM 699 N N . ASP A 1 82 ? -11.772 6.091 16.967 1.00 97.12 82 ASP A N 1
ATOM 700 C CA . ASP A 1 82 ? -12.430 6.638 18.156 1.00 97.12 82 ASP A CA 1
ATOM 701 C C . ASP A 1 82 ? -11.545 6.497 19.409 1.00 97.12 82 ASP A C 1
ATOM 703 O O . ASP A 1 82 ? -11.355 7.474 20.137 1.00 97.12 82 ASP A O 1
ATOM 707 N N . GLU A 1 83 ? -10.924 5.326 19.610 1.00 97.44 83 GLU A N 1
ATOM 708 C CA . GLU A 1 83 ? -9.933 5.082 20.675 1.00 97.44 83 GLU A CA 1
ATOM 709 C C . GLU A 1 83 ? -8.787 6.107 20.611 1.00 97.44 83 GLU A C 1
ATOM 711 O O . GLU A 1 83 ? -8.491 6.803 21.586 1.00 97.44 83 GLU A O 1
ATOM 716 N N . TYR A 1 84 ? -8.151 6.244 19.446 1.00 97.56 84 TYR A N 1
ATOM 717 C CA . TYR A 1 84 ? -6.981 7.106 19.286 1.00 97.56 84 TYR A CA 1
ATOM 718 C C . TYR A 1 84 ? -7.302 8.586 19.266 1.00 97.56 84 TYR A C 1
ATOM 720 O O . TYR A 1 84 ? -6.513 9.382 19.770 1.00 97.56 84 TYR A O 1
ATOM 728 N N . SER A 1 85 ? -8.456 8.962 18.733 1.00 95.94 85 SER A N 1
ATOM 729 C CA . SER A 1 85 ? -8.939 10.330 18.775 1.00 95.94 85 SER A CA 1
ATOM 730 C C . SER A 1 85 ? -9.180 10.794 20.205 1.00 95.94 85 SER A C 1
ATOM 732 O O . SER A 1 85 ? -8.837 11.929 20.534 1.00 95.94 85 SER A O 1
ATOM 734 N N . GLY A 1 86 ? -9.697 9.913 21.069 1.00 96.00 86 GLY A N 1
ATOM 735 C CA . GLY A 1 86 ? -9.815 10.179 22.502 1.00 96.00 86 GLY A CA 1
ATOM 736 C C . GLY A 1 86 ? -8.453 10.350 23.178 1.00 96.00 86 GLY A C 1
ATOM 737 O O . GLY A 1 86 ? -8.226 11.345 23.864 1.00 96.00 86 GLY A O 1
ATOM 738 N N . LEU A 1 87 ? -7.525 9.419 22.938 1.00 95.69 87 LEU A N 1
ATOM 739 C CA . LEU A 1 87 ? -6.187 9.438 23.543 1.00 95.69 87 LEU A CA 1
ATOM 740 C C . LEU A 1 87 ? -5.353 10.654 23.117 1.00 95.69 87 LEU A C 1
ATOM 742 O O . LEU A 1 87 ? -4.703 11.288 23.945 1.00 95.69 87 LEU A O 1
ATOM 746 N N . LEU A 1 88 ? -5.374 10.981 21.825 1.00 94.94 88 LEU A N 1
ATOM 747 C CA . LEU A 1 88 ? -4.555 12.035 21.228 1.00 94.94 88 LEU A CA 1
ATOM 748 C C . LEU A 1 88 ? -5.267 13.393 21.166 1.00 94.94 88 LEU A C 1
ATOM 750 O O . LEU A 1 88 ? -4.659 14.377 20.754 1.00 94.94 88 LEU A O 1
ATOM 754 N N . LYS A 1 89 ? -6.544 13.457 21.569 1.00 95.81 89 LYS A N 1
ATOM 755 C CA . LYS A 1 89 ? -7.392 14.661 21.531 1.00 95.81 89 LYS A CA 1
ATOM 756 C C . LYS A 1 89 ? -7.444 15.328 20.146 1.00 95.81 89 LYS A C 1
ATOM 758 O O . LYS A 1 89 ? -7.513 16.550 20.036 1.00 95.81 89 LYS A O 1
ATOM 763 N N . VAL A 1 90 ? -7.438 14.522 19.084 1.00 94.56 90 VAL A N 1
ATOM 764 C CA . VAL A 1 90 ? -7.562 14.962 17.681 1.00 94.56 90 VAL A CA 1
ATOM 765 C C . VAL A 1 90 ? -8.573 14.104 16.944 1.00 94.56 90 VAL A C 1
ATOM 767 O O . VAL A 1 90 ? -8.683 12.917 17.222 1.00 94.56 90 VAL A O 1
ATOM 770 N N . LYS A 1 91 ? -9.293 14.653 15.963 1.00 93.94 91 LYS A N 1
ATOM 771 C CA . LYS A 1 91 ? -10.275 13.882 15.190 1.00 93.94 91 LYS A CA 1
ATOM 772 C C . LYS A 1 91 ? -10.190 14.209 13.700 1.00 93.94 91 LYS A C 1
ATOM 774 O O . LYS A 1 91 ? -10.208 15.390 13.358 1.00 93.94 91 LYS A O 1
ATOM 779 N N . PRO A 1 92 ? -10.118 13.206 12.806 1.00 95.81 92 PRO A N 1
ATOM 780 C CA . PRO A 1 92 ? -10.225 13.461 11.378 1.00 95.81 92 PRO A CA 1
ATOM 781 C C . PRO A 1 92 ? -11.630 13.972 11.038 1.00 95.81 92 PRO A C 1
ATOM 783 O O . PRO A 1 92 ? -12.626 13.504 11.588 1.00 95.81 92 PRO A O 1
ATOM 786 N N . GLN A 1 93 ? -11.709 14.906 10.095 1.00 96.50 93 GLN A N 1
ATOM 787 C CA . GLN A 1 93 ? -12.972 15.413 9.554 1.00 96.50 93 GLN A CA 1
ATOM 788 C C . GLN A 1 93 ? -13.620 14.401 8.606 1.00 96.50 93 GLN A C 1
ATOM 790 O O . GLN A 1 93 ? -14.841 14.320 8.511 1.00 96.50 93 GLN A O 1
ATOM 795 N N . GLU A 1 94 ? -12.805 13.611 7.905 1.00 96.69 94 GLU A N 1
ATOM 796 C CA . GLU A 1 94 ? -13.290 12.655 6.917 1.00 96.69 94 GLU A CA 1
ATOM 797 C C . GLU A 1 94 ? -12.444 11.378 6.927 1.00 96.69 94 GLU A C 1
ATOM 799 O O . GLU A 1 94 ? -11.211 11.426 6.971 1.00 96.69 94 GLU A O 1
ATOM 804 N N . ILE A 1 95 ? -13.118 10.229 6.847 1.00 97.44 95 ILE A N 1
ATOM 805 C CA . ILE A 1 95 ? -12.503 8.904 6.761 1.00 97.44 95 ILE A CA 1
ATOM 806 C C . ILE A 1 95 ? -12.987 8.244 5.473 1.00 97.44 95 ILE A C 1
ATOM 808 O O . ILE A 1 95 ? -14.189 8.146 5.233 1.00 97.44 95 ILE A O 1
ATOM 812 N N . CYS A 1 96 ? -12.061 7.777 4.640 1.00 97.19 96 CYS A N 1
ATOM 813 C CA . CYS A 1 96 ? -12.392 7.125 3.375 1.00 97.19 96 CYS A CA 1
ATOM 814 C C . CYS A 1 96 ? -11.683 5.787 3.203 1.00 97.19 96 CYS A C 1
ATOM 816 O O . CYS A 1 96 ? -10.564 5.598 3.676 1.00 97.19 96 CYS A O 1
ATOM 818 N N . PHE A 1 97 ? -12.281 4.920 2.385 1.00 97.44 97 PHE A N 1
ATOM 819 C CA . PHE A 1 97 ? -11.696 3.651 1.966 1.00 97.44 97 PHE A CA 1
ATOM 820 C C . PHE A 1 97 ? -11.610 3.587 0.443 1.00 97.44 97 PHE A C 1
ATOM 822 O O . PHE A 1 97 ? -12.617 3.660 -0.262 1.00 97.44 97 PHE A O 1
ATOM 829 N N . ARG A 1 98 ? -10.403 3.416 -0.098 1.00 96.31 98 ARG A N 1
ATOM 830 C CA . ARG A 1 98 ? -10.193 3.279 -1.549 1.00 96.31 98 ARG A CA 1
ATOM 831 C C . ARG A 1 98 ? -9.140 2.228 -1.850 1.00 96.31 98 ARG A C 1
ATOM 833 O O . ARG A 1 98 ? -8.254 1.995 -1.043 1.00 96.31 98 ARG A O 1
ATOM 840 N N . LYS A 1 99 ? -9.191 1.608 -3.026 1.00 96.44 99 LYS A N 1
ATOM 841 C CA . LYS A 1 99 ? -8.085 0.752 -3.473 1.00 96.44 99 LYS A CA 1
ATOM 842 C C . LYS A 1 99 ? -6.885 1.641 -3.814 1.00 96.44 99 LYS A C 1
ATOM 844 O O . LYS A 1 99 ? -7.021 2.596 -4.579 1.00 96.44 99 LYS A O 1
ATOM 849 N N . MET A 1 100 ? -5.717 1.350 -3.245 1.00 95.75 100 MET A N 1
ATOM 850 C CA . MET A 1 100 ? -4.476 2.092 -3.499 1.00 95.75 100 MET A CA 1
ATOM 851 C C . MET A 1 100 ? -3.369 1.139 -3.948 1.00 95.75 100 MET A C 1
ATOM 853 O O . MET A 1 100 ? -3.282 0.015 -3.471 1.00 95.75 100 MET A O 1
ATOM 857 N N . LYS A 1 101 ? -2.501 1.592 -4.862 1.00 91.06 101 LYS A N 1
ATOM 858 C CA . LYS A 1 101 ? -1.418 0.748 -5.400 1.00 91.06 101 LYS A CA 1
ATOM 859 C C . LYS A 1 101 ? -0.153 0.721 -4.538 1.00 91.06 101 LYS A C 1
ATOM 861 O O . LYS A 1 101 ? 0.578 -0.255 -4.577 1.00 91.06 101 LYS A O 1
ATOM 866 N N . LYS A 1 102 ? 0.156 1.818 -3.834 1.00 91.94 102 LYS A N 1
ATOM 867 C CA . LYS A 1 102 ? 1.487 2.042 -3.228 1.00 91.94 102 LYS A CA 1
ATOM 868 C C . LYS A 1 102 ? 1.485 2.303 -1.722 1.00 91.94 102 LYS A C 1
ATOM 870 O O . LYS A 1 102 ? 2.553 2.499 -1.157 1.00 91.94 102 LYS A O 1
ATOM 875 N N . ARG A 1 103 ? 0.318 2.417 -1.087 1.00 94.62 103 ARG A N 1
ATOM 876 C CA . ARG A 1 103 ? 0.212 2.814 0.325 1.00 94.62 103 ARG A CA 1
ATOM 877 C C . ARG A 1 103 ? -0.893 2.032 1.016 1.00 94.62 103 ARG A C 1
ATOM 879 O O . ARG A 1 103 ? -1.892 1.699 0.378 1.00 94.62 103 ARG A O 1
ATOM 886 N N . TRP A 1 104 ? -0.704 1.785 2.307 1.00 97.44 104 TRP A N 1
ATOM 887 C CA . TRP A 1 104 ? -1.707 1.172 3.174 1.00 97.44 104 TRP A CA 1
ATOM 888 C C . TRP A 1 104 ? -2.718 2.186 3.703 1.00 97.44 104 TRP A C 1
ATOM 890 O O . TRP A 1 104 ? -3.893 1.858 3.827 1.00 97.44 104 TRP A O 1
ATOM 900 N N . ALA A 1 105 ? -2.288 3.424 3.930 1.00 97.44 105 ALA A N 1
ATOM 901 C CA . ALA A 1 105 ? -3.156 4.557 4.202 1.00 97.44 105 ALA A CA 1
ATOM 902 C C . ALA A 1 105 ? -2.453 5.877 3.823 1.00 97.44 105 ALA A C 1
ATOM 904 O O . ALA A 1 105 ? -1.352 5.874 3.255 1.00 97.44 105 ALA A O 1
ATOM 905 N N . SER A 1 106 ? -3.151 6.997 3.994 1.00 96.00 106 SER A N 1
ATOM 906 C CA . SER A 1 106 ? -2.594 8.339 3.846 1.00 96.00 106 SER A CA 1
ATOM 907 C C . SER A 1 106 ? -3.460 9.385 4.536 1.00 96.00 106 SER A C 1
ATOM 909 O O . SER A 1 106 ? -4.683 9.355 4.378 1.00 96.00 106 SER A O 1
ATOM 911 N N . CYS A 1 107 ? -2.821 10.382 5.137 1.00 95.19 107 CYS A N 1
ATOM 912 C CA . CYS A 1 107 ? -3.469 11.534 5.745 1.00 95.19 107 CYS A CA 1
ATOM 913 C C . CYS A 1 107 ? -3.236 12.815 4.926 1.00 95.19 107 CYS A C 1
ATOM 915 O O . CYS A 1 107 ? -2.113 13.157 4.547 1.00 95.19 107 CYS A O 1
ATOM 917 N N . ASN A 1 108 ? -4.314 13.544 4.638 1.00 93.81 108 ASN A N 1
ATOM 918 C CA . ASN A 1 108 ? -4.260 14.931 4.196 1.00 93.81 108 ASN A CA 1
ATOM 919 C C . ASN A 1 108 ? -4.523 15.826 5.408 1.00 93.81 108 ASN A C 1
ATOM 921 O O . ASN A 1 108 ? -5.677 16.090 5.739 1.00 93.81 108 ASN A O 1
ATOM 925 N N . VAL A 1 109 ? -3.443 16.303 6.026 1.00 91.69 109 VAL A N 1
ATOM 926 C CA . VAL A 1 109 ? -3.492 17.121 7.246 1.00 91.69 109 VAL A CA 1
ATOM 927 C C . VAL A 1 109 ? -4.304 18.404 7.046 1.00 91.69 109 VAL A C 1
ATOM 929 O O . VAL A 1 109 ? -5.146 18.722 7.873 1.00 91.69 109 VAL A O 1
ATOM 932 N N . ALA A 1 110 ? -4.135 19.096 5.912 1.00 92.19 110 ALA A N 1
ATOM 933 C CA . ALA A 1 110 ? -4.840 20.353 5.636 1.00 92.19 110 ALA A CA 1
ATOM 934 C C . ALA A 1 110 ? -6.367 20.180 5.559 1.00 92.19 110 ALA A C 1
ATOM 936 O O . ALA A 1 110 ? -7.111 21.068 5.956 1.00 92.19 110 ALA A O 1
ATOM 937 N N . LYS A 1 111 ? -6.834 19.027 5.062 1.00 93.56 111 LYS A N 1
ATOM 938 C CA . LYS A 1 111 ? -8.262 18.673 5.009 1.00 93.56 111 LYS A CA 1
ATOM 939 C C . LYS A 1 111 ? -8.712 17.803 6.184 1.00 93.56 111 LYS A C 1
ATOM 941 O O . LYS A 1 111 ? -9.861 17.382 6.201 1.00 93.56 111 LYS A O 1
ATOM 946 N N . GLN A 1 112 ? -7.802 17.470 7.104 1.00 93.62 112 GLN A N 1
ATOM 947 C CA . GLN A 1 112 ? -8.004 16.491 8.177 1.00 93.62 112 GLN A CA 1
ATOM 948 C C . GLN A 1 112 ? -8.669 15.192 7.678 1.00 93.62 112 GLN A C 1
ATOM 950 O O . GLN A 1 112 ? -9.539 14.618 8.330 1.00 93.62 112 GLN A O 1
ATOM 955 N N . LYS A 1 113 ? -8.277 14.747 6.478 1.00 96.50 113 LYS A N 1
ATOM 956 C CA . LYS A 1 113 ? -8.873 13.603 5.782 1.00 96.50 113 LYS A CA 1
ATOM 957 C C . LYS A 1 113 ? -7.928 12.417 5.833 1.00 96.50 113 LYS A C 1
ATOM 959 O O . LYS A 1 113 ? -6.826 12.494 5.285 1.00 96.50 113 LYS A O 1
ATOM 964 N N . VAL A 1 114 ? -8.384 11.306 6.399 1.00 97.38 114 VAL A N 1
ATOM 965 C CA . VAL A 1 114 ? -7.629 10.052 6.441 1.00 97.38 114 VAL A CA 1
ATOM 966 C C . VAL A 1 114 ? -8.222 9.068 5.445 1.00 97.38 114 VAL A C 1
ATOM 968 O O . VAL A 1 114 ? -9.433 8.869 5.367 1.00 97.38 114 VAL A O 1
ATOM 971 N N . ILE A 1 115 ? -7.358 8.454 4.644 1.00 97.88 115 ILE A N 1
ATOM 972 C CA . ILE A 1 115 ? -7.764 7.511 3.611 1.00 97.88 115 ILE A CA 1
ATOM 973 C C . ILE A 1 115 ? -7.046 6.191 3.831 1.00 97.88 115 ILE A C 1
ATOM 975 O O . ILE A 1 115 ? -5.826 6.127 3.717 1.00 97.88 115 ILE A O 1
ATOM 979 N N . PHE A 1 116 ? -7.813 5.136 4.058 1.00 98.38 116 PHE A N 1
ATOM 980 C CA . PHE A 1 116 ? -7.321 3.777 4.202 1.00 98.38 116 PHE A CA 1
ATOM 981 C C . PHE A 1 116 ? -7.408 3.020 2.877 1.00 98.38 116 PHE A C 1
ATOM 983 O O . PHE A 1 116 ? -8.340 3.195 2.081 1.00 98.38 116 PHE A O 1
ATOM 990 N N . ASN A 1 117 ? -6.427 2.156 2.628 1.00 98.44 117 ASN A N 1
ATOM 991 C CA . ASN A 1 117 ? -6.488 1.227 1.514 1.00 98.44 117 ASN A CA 1
ATOM 992 C C . ASN A 1 117 ? -7.482 0.105 1.834 1.00 98.44 117 ASN A C 1
ATOM 994 O O . ASN A 1 117 ? -7.396 -0.486 2.901 1.00 98.44 117 ASN A O 1
ATOM 998 N N . LYS A 1 118 ? -8.372 -0.257 0.906 1.00 96.81 118 LYS A N 1
ATOM 999 C CA . LYS A 1 118 ? -9.301 -1.394 1.082 1.00 96.81 118 LYS A CA 1
ATOM 1000 C C . LYS A 1 118 ? -8.590 -2.721 1.383 1.00 96.81 118 LYS A C 1
ATOM 1002 O O . LYS A 1 118 ? -9.171 -3.588 2.024 1.00 96.81 118 LYS A O 1
ATOM 1007 N N . ASP A 1 119 ? -7.330 -2.859 0.973 1.00 96.94 119 ASP A N 1
ATOM 1008 C CA . ASP A 1 119 ? -6.540 -4.074 1.199 1.00 96.94 119 ASP A CA 1
ATOM 1009 C C . ASP A 1 119 ? -6.085 -4.277 2.642 1.00 96.94 119 ASP A C 1
ATOM 1011 O O . ASP A 1 119 ? -5.658 -5.379 2.983 1.00 96.94 119 ASP A O 1
ATOM 1015 N N . ILE A 1 120 ? -6.211 -3.275 3.522 1.00 97.62 120 ILE A N 1
ATOM 1016 C CA . ILE A 1 120 ? -5.890 -3.477 4.943 1.00 97.62 120 ILE A CA 1
ATOM 1017 C C . ILE A 1 120 ? -6.773 -4.560 5.581 1.00 97.62 120 ILE A C 1
ATOM 1019 O O . ILE A 1 120 ? -6.397 -5.119 6.605 1.00 97.62 120 ILE A O 1
ATOM 1023 N N . LYS A 1 121 ? -7.912 -4.910 4.960 1.00 97.44 121 LYS A N 1
ATOM 1024 C CA . LYS A 1 121 ? -8.773 -6.016 5.398 1.00 97.44 121 LYS A CA 1
ATOM 1025 C C . LYS A 1 121 ? -8.081 -7.380 5.386 1.00 97.44 121 LYS A C 1
ATOM 1027 O O . LYS A 1 121 ? -8.565 -8.300 6.038 1.00 97.44 121 LYS A O 1
ATOM 1032 N N . PHE A 1 122 ? -6.974 -7.511 4.654 1.00 97.25 122 PHE A N 1
ATOM 1033 C CA . PHE A 1 122 ? -6.183 -8.737 4.604 1.00 97.25 122 PHE A CA 1
ATOM 1034 C C . PHE A 1 122 ? -5.073 -8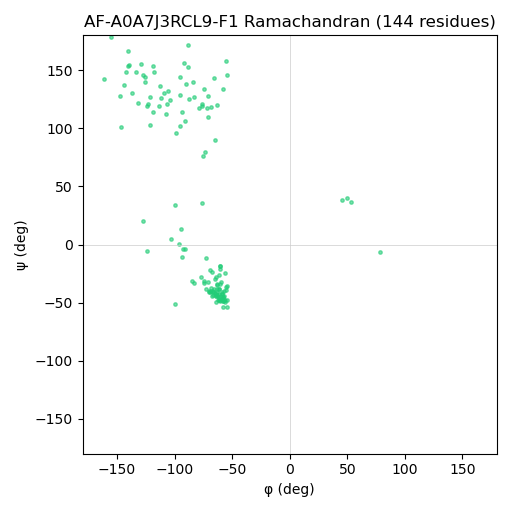.784 5.661 1.00 97.25 122 PHE A C 1
ATOM 1036 O O . PHE A 1 122 ? -4.381 -9.796 5.787 1.00 97.25 122 PHE A O 1
ATOM 1043 N N . LEU A 1 123 ? -4.900 -7.708 6.434 1.00 96.69 123 LEU A N 1
ATOM 1044 C CA . LEU A 1 123 ? -3.857 -7.602 7.446 1.00 96.69 123 LEU A CA 1
ATOM 1045 C C . LEU A 1 123 ? -4.314 -8.157 8.808 1.00 96.69 123 LEU A C 1
ATOM 1047 O O . LEU A 1 123 ? -5.499 -8.098 9.154 1.00 96.69 123 LEU A O 1
ATOM 1051 N N . PRO A 1 124 ? -3.375 -8.637 9.642 1.00 96.50 124 PRO A N 1
ATOM 1052 C CA . PRO A 1 124 ? -3.630 -8.863 11.058 1.00 96.50 124 PRO A CA 1
ATOM 1053 C C . PRO A 1 124 ? -4.152 -7.592 11.744 1.00 96.50 124 PRO A C 1
ATOM 1055 O O . PRO A 1 124 ? -3.691 -6.485 11.453 1.00 96.50 124 PRO A O 1
ATOM 1058 N N . LYS A 1 125 ? -5.043 -7.746 12.735 1.00 95.88 125 LYS A N 1
ATOM 1059 C CA . LYS A 1 125 ? -5.617 -6.611 13.488 1.00 95.88 125 LYS A CA 1
ATOM 1060 C C . LYS A 1 125 ? -4.561 -5.690 14.107 1.00 95.88 125 LYS A C 1
ATOM 1062 O O . LYS A 1 125 ? -4.761 -4.483 14.111 1.00 95.88 125 LYS A O 1
ATOM 1067 N N . GLY A 1 126 ? -3.432 -6.231 14.570 1.00 97.00 126 GLY A N 1
ATOM 1068 C CA . GLY A 1 126 ? -2.332 -5.428 15.117 1.00 97.00 126 GLY A CA 1
ATOM 1069 C C . GLY A 1 126 ? -1.720 -4.455 14.101 1.00 97.00 126 GLY A C 1
ATOM 1070 O O . GLY A 1 126 ? -1.437 -3.311 14.444 1.00 97.00 126 GLY A O 1
ATOM 1071 N N . LEU A 1 127 ? -1.590 -4.864 12.833 1.00 97.56 127 LEU A N 1
ATOM 1072 C CA . LEU A 1 127 ? -1.101 -3.975 11.774 1.00 97.56 127 LEU A CA 1
ATOM 1073 C C . LEU A 1 127 ? -2.143 -2.924 11.394 1.00 97.56 127 LEU A C 1
ATOM 1075 O O . LEU A 1 127 ? -1.783 -1.773 11.175 1.00 97.56 127 LEU A O 1
ATOM 1079 N N . ILE A 1 128 ? -3.428 -3.292 11.367 1.00 98.12 128 ILE A N 1
ATOM 1080 C CA . ILE A 1 128 ? -4.522 -2.329 11.163 1.00 98.12 128 ILE A CA 1
ATOM 1081 C C . ILE A 1 128 ? -4.483 -1.269 12.269 1.00 98.12 128 ILE A C 1
ATOM 1083 O O . ILE A 1 128 ? -4.497 -0.078 11.973 1.00 98.12 128 ILE A O 1
ATOM 1087 N N . LYS A 1 129 ? -4.349 -1.702 13.529 1.00 98.00 129 LYS A N 1
ATOM 1088 C CA . LYS A 1 129 ? -4.225 -0.834 14.704 1.00 98.00 129 LYS A CA 1
ATOM 1089 C C . LYS A 1 129 ? -3.048 0.145 14.554 1.00 98.00 129 LYS A C 1
ATOM 1091 O O . LYS A 1 129 ? -3.236 1.352 14.682 1.00 98.00 129 LYS A O 1
ATOM 1096 N N . TYR A 1 130 ? -1.868 -0.358 14.185 1.00 98.06 130 TYR A N 1
ATOM 1097 C CA . TYR A 1 130 ? -0.679 0.466 13.939 1.00 98.06 130 TYR A CA 1
ATOM 1098 C C . TYR A 1 130 ? -0.873 1.491 12.811 1.00 98.06 130 TYR A C 1
ATOM 1100 O O . TYR A 1 130 ? -0.570 2.668 12.995 1.00 98.06 130 TYR A O 1
ATOM 1108 N N . ILE A 1 131 ? -1.402 1.064 11.658 1.00 97.69 131 ILE A N 1
ATOM 1109 C CA . ILE A 1 131 ? -1.655 1.954 10.515 1.00 97.69 131 ILE A CA 1
ATOM 1110 C C . ILE A 1 131 ? -2.630 3.063 10.920 1.00 97.69 131 ILE A C 1
ATOM 1112 O O . ILE A 1 131 ? -2.379 4.228 10.630 1.00 97.69 131 ILE A O 1
ATOM 1116 N N . THR A 1 132 ? -3.714 2.729 11.624 1.00 97.81 132 THR A N 1
ATOM 1117 C CA . THR A 1 132 ? -4.675 3.733 12.093 1.00 97.81 132 THR A CA 1
ATOM 1118 C C . THR A 1 132 ? -4.017 4.747 13.023 1.00 97.81 132 THR A C 1
ATOM 1120 O O . THR A 1 132 ? -4.173 5.946 12.803 1.00 97.81 132 THR A O 1
ATOM 1123 N N . LEU A 1 133 ? -3.239 4.296 14.013 1.00 96.94 133 LEU A N 1
ATOM 1124 C CA . LEU A 1 133 ? -2.525 5.195 14.923 1.00 96.94 133 LEU A CA 1
ATOM 1125 C C . LEU A 1 133 ? -1.590 6.146 14.167 1.00 96.94 133 LEU A C 1
ATOM 1127 O O . LEU A 1 133 ? -1.587 7.343 14.438 1.00 96.94 133 LEU A O 1
ATOM 1131 N N . HIS A 1 134 ? -0.826 5.618 13.208 1.00 95.69 134 HIS A N 1
ATOM 1132 C CA . HIS A 1 134 ? 0.112 6.393 12.398 1.00 95.69 134 HIS A CA 1
ATOM 1133 C C . HIS A 1 134 ? -0.577 7.548 11.664 1.00 95.69 134 HIS A C 1
ATOM 1135 O O . HIS A 1 134 ? -0.131 8.693 11.728 1.00 95.69 134 HIS A O 1
ATOM 1141 N N . GLU A 1 135 ? -1.702 7.273 11.005 1.00 95.81 135 GLU A N 1
ATOM 1142 C CA . GLU A 1 135 ? -2.426 8.303 10.261 1.00 95.81 135 GLU A CA 1
ATOM 1143 C C . GLU A 1 135 ? -3.117 9.328 11.170 1.00 95.81 135 GLU A C 1
ATOM 1145 O O . GLU A 1 135 ? -3.218 10.499 10.802 1.00 95.81 135 GLU A O 1
ATOM 1150 N N . ILE A 1 136 ? -3.573 8.920 12.360 1.00 95.50 136 ILE A N 1
ATOM 1151 C CA . ILE A 1 136 ? -4.126 9.852 13.354 1.00 95.50 136 ILE A CA 1
ATOM 1152 C C . ILE A 1 136 ? -3.017 10.736 13.933 1.00 95.50 136 ILE A C 1
ATOM 1154 O O . ILE A 1 136 ? -3.207 11.945 14.058 1.00 95.50 136 ILE A O 1
ATOM 1158 N N . ALA A 1 137 ? -1.834 10.181 14.204 1.00 94.88 137 ALA A N 1
ATOM 1159 C CA . ALA A 1 137 ? -0.683 10.947 14.677 1.00 94.88 137 ALA A CA 1
ATOM 1160 C C . ALA A 1 137 ? -0.259 12.032 13.672 1.00 94.88 137 ALA A C 1
ATOM 1162 O O . ALA A 1 137 ? 0.154 13.119 14.080 1.00 94.88 137 ALA A O 1
ATOM 1163 N N . HIS A 1 138 ? -0.440 11.795 12.367 1.00 93.94 138 HIS A N 1
ATOM 1164 C CA . HIS A 1 138 ? -0.186 12.798 11.332 1.00 93.94 138 HIS A CA 1
ATOM 1165 C C . HIS A 1 138 ? -1.037 14.066 11.436 1.00 93.94 138 HIS A C 1
ATOM 1167 O O . HIS A 1 138 ? -0.630 15.103 10.909 1.00 93.94 138 HIS A O 1
ATOM 1173 N N . LEU A 1 139 ? -2.183 14.016 12.121 1.00 92.62 139 LEU A N 1
ATOM 1174 C CA . LEU A 1 139 ? -2.983 15.209 12.407 1.00 92.62 139 LEU A CA 1
ATOM 1175 C C . LEU A 1 139 ? -2.292 16.144 13.411 1.00 92.62 139 LEU A C 1
ATOM 1177 O O . LEU A 1 139 ? -2.588 17.334 13.416 1.00 92.62 139 LEU A O 1
ATOM 1181 N N . ILE A 1 140 ? -1.364 15.622 14.221 1.00 90.94 140 ILE A N 1
ATOM 1182 C CA . ILE A 1 140 ? -0.571 16.390 15.192 1.00 90.94 140 ILE A CA 1
ATOM 1183 C C . ILE A 1 140 ? 0.814 16.700 14.617 1.00 90.94 140 ILE A C 1
ATOM 1185 O O . ILE A 1 140 ? 1.242 17.852 14.588 1.00 90.94 140 ILE A O 1
ATOM 1189 N N . VAL A 1 141 ? 1.507 15.673 14.118 1.00 90.12 141 VAL A N 1
ATOM 1190 C CA . VAL A 1 141 ? 2.871 15.776 13.589 1.00 90.12 141 VAL A CA 1
ATOM 1191 C C . VAL A 1 141 ? 2.899 15.329 12.132 1.00 90.12 141 VAL A C 1
ATOM 1193 O O . VAL A 1 141 ? 2.894 14.144 11.796 1.00 90.12 141 VAL A O 1
ATOM 1196 N N . ARG A 1 142 ? 2.962 16.309 11.227 1.00 83.50 142 ARG A N 1
ATOM 1197 C CA . ARG A 1 142 ? 2.856 16.073 9.780 1.00 83.50 142 ARG A CA 1
ATOM 1198 C C . ARG A 1 142 ? 3.989 15.221 9.200 1.00 83.50 142 ARG A C 1
ATOM 1200 O O . ARG A 1 142 ? 3.759 14.475 8.254 1.00 83.50 142 ARG A O 1
ATOM 1207 N N . ASN A 1 143 ? 5.206 15.362 9.715 1.00 80.94 143 ASN A N 1
ATOM 1208 C CA . ASN A 1 143 ? 6.399 14.743 9.140 1.00 80.94 143 ASN A CA 1
ATOM 1209 C C . ASN A 1 143 ? 7.025 13.769 10.139 1.00 80.94 143 ASN A C 1
ATOM 1211 O O . ASN A 1 143 ? 7.048 14.055 11.325 1.00 80.94 143 ASN A O 1
ATOM 1215 N N . HIS A 1 144 ? 7.650 12.692 9.663 1.00 79.56 144 HIS A N 1
ATOM 1216 C CA . HIS A 1 144 ? 8.456 11.789 10.505 1.00 79.56 144 HIS A CA 1
ATOM 1217 C C . HIS A 1 144 ? 9.833 12.372 10.867 1.00 79.56 144 HIS A C 1
ATOM 1219 O O . HIS A 1 144 ? 10.828 11.652 10.866 1.00 79.56 144 HIS A O 1
ATOM 1225 N N . LYS A 1 145 ? 9.918 13.690 11.078 1.00 70.00 145 LYS A N 1
ATOM 1226 C CA . LYS A 1 145 ? 11.154 14.312 11.548 1.00 70.00 145 LYS A CA 1
ATOM 1227 C C . LYS A 1 145 ? 11.208 14.157 13.064 1.00 70.00 145 LYS A C 1
ATOM 1229 O O . LYS A 1 145 ? 10.241 14.519 13.729 1.00 70.00 145 LYS A O 1
ATOM 1234 N N . ASN A 1 146 ? 12.317 13.601 13.540 1.00 49.44 146 ASN A N 1
ATOM 1235 C CA . ASN A 1 146 ? 12.713 13.652 14.943 1.00 49.44 146 ASN A CA 1
ATOM 1236 C C . ASN A 1 146 ? 13.200 15.060 15.282 1.00 49.44 146 ASN A C 1
ATOM 1238 O O . ASN A 1 146 ? 13.877 15.652 14.405 1.00 49.44 146 ASN A O 1
#

Sequence (146 aa):
MNNQSITLVYRNVRFLRIEVENGLVRFVVPKDFNEDINKIKEKYKEWIKTKLEKLKEIEEVSKKIKLFNHDNIEEIVKKFIDEYSGLLKVKPQEICFRKMKKRWASCNVAKQKVIFNKDIKFLPKGLIKYITLHEIAHLIVRNHKN

Solvent-accessible surface area (backbone atoms only — not comparable to full-atom values): 8704 Å² total; per-residue (Å²): 135,83,86,70,65,71,41,82,42,75,41,101,42,97,55,77,42,81,47,80,55,96,82,34,39,35,42,38,29,27,81,82,67,83,74,69,61,67,64,52,48,63,73,42,42,65,61,51,51,55,52,47,52,51,51,50,51,53,50,61,54,52,77,72,56,82,71,45,79,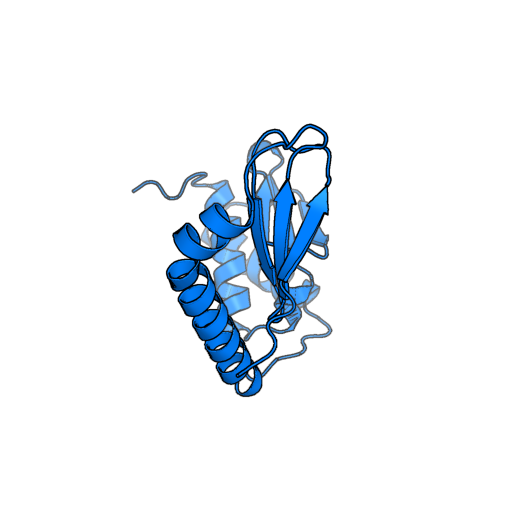47,91,58,40,69,58,56,52,49,54,51,47,54,54,47,24,63,77,69,74,48,76,69,77,39,80,46,76,43,86,57,94,87,49,67,56,51,59,40,57,94,68,32,30,39,37,37,21,57,68,52,27,36,44,58,68,69,57,48,51,49,55,53,50,53,47,57,47,30,69,77,48,80,60,97,71,131

Foldseek 3Di:
DDPQQEEEAEDCDPAWDWDADPSHTYTYGHPPDDDDVVVVCVVCVVVNVVVSVVVVVVVVVVVVDQWAADPPLVVLLVVLQVVLCVVVVHHQPEEEEDADDPDQKAADLVNSYIYGYPRCSRPDSVVSSVVSNVRRVCNVPVDPDD

Mean predicted aligned error: 6.6 Å

Secondary structure (DSSP, 8-state):
-----EEEEE-S-SS-EEEEETTEEEEEE-TT--S-HHHHHHHHHHHHHHHHHHHHHHHHHHHHPPPP--TTHHHHHHHHHHHHHHHHT---SEEEEE--SS-SEEEEGGGTEEEEEGGGGGS-HHHHHHHHHHHHHTTT--S---

pLDDT: mean 91.16, std 10.04, range [34.53, 98.44]

Radius of gyration: 21.29 Å; Cα contacts (8 Å, |Δi|>4): 171; chains: 1; bounding box: 42×42×55 Å